Protein AF-A0A367JC35-F1 (afdb_monomer_lite)

pLDDT: mean 83.8, std 13.06, range [50.12, 97.19]

Secondary structure (DSSP, 8-state):
-HHHHHHHHHHHHT--------PBPTTSSBPPSS-----GGGG--TT--EEEE-BTBT-EEEEE--GGGTHHHHHHHHHT-SS-----S--EEEEE-HHHHHHHHHTT--HHHHHHT-

Organism: Rhizopus azygosporus (NCBI:txid86630)

Structure (mmCIF, N/CA/C/O backbone):
data_AF-A0A367JC35-F1
#
_entry.id   AF-A0A367JC35-F1
#
loop_
_atom_site.group_PDB
_atom_site.id
_atom_site.type_symbol
_atom_site.label_atom_id
_atom_site.label_alt_id
_atom_site.label_comp_id
_atom_site.label_asym_id
_atom_site.label_entity_id
_atom_site.label_seq_id
_atom_site.pdbx_PDB_ins_code
_atom_site.Cartn_x
_atom_site.Cartn_y
_atom_site.Cartn_z
_atom_site.occupancy
_atom_site.B_iso_or_equiv
_atom_site.auth_seq_id
_atom_site.auth_comp_id
_atom_site.auth_asym_id
_atom_site.auth_atom_id
_atom_site.pdbx_PDB_model_num
ATOM 1 N N . MET A 1 1 ? -49.248 8.184 41.496 1.00 60.41 1 MET A N 1
ATOM 2 C CA . MET A 1 1 ? -47.946 8.361 42.177 1.00 60.41 1 MET A CA 1
ATOM 3 C C . MET A 1 1 ? -47.172 7.041 42.230 1.00 60.41 1 MET A C 1
ATOM 5 O O . MET A 1 1 ? -46.221 6.905 41.478 1.00 60.41 1 MET A O 1
ATOM 9 N N . LEU A 1 2 ? -47.629 6.023 42.975 1.00 62.53 2 LEU A N 1
ATOM 10 C CA . LEU A 1 2 ? -46.913 4.739 43.129 1.00 62.53 2 LEU A CA 1
ATOM 11 C C . LEU A 1 2 ? -46.675 3.963 41.811 1.00 62.53 2 LEU A C 1
ATOM 13 O O . LEU A 1 2 ? -45.593 3.429 41.595 1.00 62.53 2 LEU A O 1
ATOM 17 N N . LYS A 1 3 ? -47.649 3.968 40.888 1.00 60.72 3 LYS A N 1
ATOM 18 C CA . LYS A 1 3 ? -47.522 3.307 39.571 1.00 60.72 3 LYS A CA 1
ATOM 19 C C . LYS A 1 3 ? -46.462 3.939 38.654 1.00 60.72 3 LYS A C 1
ATOM 21 O O . LYS A 1 3 ? -45.870 3.229 37.853 1.00 60.72 3 LYS A O 1
ATOM 26 N N . LEU A 1 4 ? -46.214 5.246 38.777 1.00 70.38 4 LEU A N 1
ATOM 27 C CA . LEU A 1 4 ? -45.223 5.957 37.957 1.00 70.38 4 LEU A CA 1
ATOM 28 C C . LEU A 1 4 ? -43.794 5.650 38.430 1.00 70.38 4 LEU A C 1
ATOM 30 O O . LEU A 1 4 ? -42.897 5.462 37.617 1.00 70.38 4 LEU A O 1
ATOM 34 N N . ILE A 1 5 ? -43.615 5.531 39.749 1.00 70.44 5 ILE A N 1
ATOM 35 C CA . ILE A 1 5 ? -42.339 5.165 40.377 1.00 70.44 5 ILE A CA 1
ATOM 36 C C . ILE A 1 5 ? -41.963 3.723 40.012 1.00 70.44 5 ILE A C 1
ATOM 38 O O . ILE A 1 5 ? -40.820 3.464 39.648 1.00 70.44 5 ILE A O 1
ATOM 42 N N . LEU A 1 6 ? -42.931 2.800 40.023 1.00 65.31 6 LEU A N 1
ATOM 43 C CA . LEU A 1 6 ? -42.688 1.407 39.639 1.00 65.31 6 LEU A CA 1
ATOM 44 C C . LEU A 1 6 ? -42.265 1.273 38.165 1.00 65.31 6 LEU A C 1
ATOM 46 O O . LEU A 1 6 ? -41.362 0.498 37.865 1.00 65.31 6 LEU A O 1
ATOM 50 N N . LEU A 1 7 ? -42.868 2.068 37.268 1.00 66.31 7 LEU A N 1
ATOM 51 C CA . LEU A 1 7 ? -42.554 2.070 35.834 1.00 66.31 7 LEU A CA 1
ATOM 52 C C . LEU A 1 7 ? -41.127 2.581 35.552 1.00 66.31 7 LEU A C 1
ATOM 54 O O . LEU A 1 7 ? -40.411 2.016 34.725 1.00 66.31 7 LEU A O 1
ATOM 58 N N . LEU A 1 8 ? -40.701 3.624 36.273 1.00 64.44 8 LEU A N 1
ATOM 59 C CA . LEU A 1 8 ? -39.345 4.180 36.199 1.00 64.44 8 LEU A CA 1
ATOM 60 C C . LEU A 1 8 ? -38.292 3.189 36.708 1.00 64.44 8 LEU A C 1
ATOM 62 O O . LEU A 1 8 ? -37.257 3.026 36.068 1.00 64.44 8 LEU A O 1
ATOM 66 N N . ILE A 1 9 ? -38.577 2.473 37.801 1.00 64.75 9 ILE A N 1
ATOM 67 C CA . ILE A 1 9 ? -37.677 1.439 38.331 1.00 64.75 9 ILE A CA 1
ATOM 68 C C . ILE A 1 9 ? -37.531 0.291 37.323 1.00 64.75 9 ILE A C 1
ATOM 70 O O . ILE A 1 9 ? -36.412 -0.127 37.044 1.00 64.75 9 ILE A O 1
ATOM 74 N N . THR A 1 10 ? -38.619 -0.170 36.696 1.00 60.34 10 THR A N 1
ATOM 75 C CA . THR A 1 10 ? -38.533 -1.215 35.659 1.00 60.34 10 THR A CA 1
ATOM 76 C C . THR A 1 10 ? -37.775 -0.773 34.406 1.00 60.34 10 THR A C 1
ATOM 78 O O . THR A 1 10 ? -37.056 -1.585 33.834 1.00 60.34 10 THR A O 1
ATOM 81 N N . LEU A 1 11 ? -37.858 0.504 34.005 1.00 57.78 11 LEU A N 1
ATOM 82 C CA . LEU A 1 11 ? -37.062 1.022 32.884 1.00 57.78 11 LEU A CA 1
ATOM 83 C C . LEU A 1 11 ? -35.561 1.076 33.207 1.00 57.78 11 LEU A C 1
ATOM 85 O O . LEU A 1 11 ? -34.744 0.806 32.330 1.00 57.78 11 LEU A O 1
ATOM 89 N N . LEU A 1 12 ? -35.195 1.386 34.455 1.00 55.44 12 LEU A N 1
ATOM 90 C CA . LEU A 1 12 ? -33.800 1.393 34.910 1.00 55.44 12 LEU A CA 1
ATOM 91 C C . LEU A 1 12 ? -33.181 -0.014 34.945 1.00 55.44 12 LEU A C 1
ATOM 93 O O . LEU A 1 12 ? -31.996 -0.154 34.660 1.00 55.44 12 LEU A O 1
ATOM 97 N N . TYR A 1 13 ? -33.974 -1.057 35.213 1.00 55.69 13 TYR A N 1
ATOM 98 C CA . TYR A 1 13 ? -33.504 -2.449 35.179 1.00 55.69 13 TYR A CA 1
ATOM 99 C C . TYR A 1 13 ? -33.458 -3.067 33.773 1.00 55.69 13 TYR A C 1
ATOM 101 O O . TYR A 1 13 ? -32.859 -4.124 33.613 1.00 55.69 13 TYR A O 1
ATOM 109 N N . CYS A 1 14 ? -34.041 -2.435 32.746 1.00 50.12 14 CYS A N 1
ATOM 110 C CA . CYS A 1 14 ? -33.954 -2.924 31.363 1.00 50.12 14 CYS A CA 1
ATOM 111 C C . CYS A 1 14 ? -32.623 -2.601 30.665 1.00 50.12 14 CYS A C 1
ATOM 113 O O . CYS A 1 14 ? -32.386 -3.110 29.571 1.00 50.12 14 CYS A O 1
ATOM 115 N N . PHE A 1 15 ? -31.719 -1.846 31.292 1.00 52.59 15 PHE A N 1
ATOM 116 C CA . PHE A 1 15 ? -30.325 -1.740 30.847 1.00 52.59 15 PHE A CA 1
ATOM 117 C C . PHE A 1 15 ? -29.502 -2.927 31.370 1.00 52.59 15 PHE A C 1
ATOM 119 O O . PHE A 1 15 ? -28.451 -2.762 31.984 1.00 52.59 15 PHE A O 1
ATOM 126 N N . VAL A 1 16 ? -30.019 -4.141 31.158 1.00 50.91 16 VAL A N 1
ATOM 127 C CA . VAL A 1 16 ? -29.299 -5.385 31.425 1.00 50.91 16 VAL A CA 1
ATOM 128 C C . VAL A 1 16 ? -28.144 -5.470 30.439 1.00 50.91 16 VAL A C 1
ATOM 130 O O . VAL A 1 16 ? -28.360 -5.591 29.234 1.00 50.91 16 VAL A O 1
ATOM 133 N N . ASP A 1 17 ? -26.942 -5.370 31.001 1.00 56.22 17 ASP A N 1
ATOM 134 C CA . ASP A 1 17 ? -25.660 -5.873 30.514 1.00 56.22 17 ASP A CA 1
ATOM 135 C C . ASP A 1 17 ? -25.706 -6.451 29.095 1.00 56.22 17 ASP A C 1
ATOM 137 O O . ASP A 1 17 ? -26.022 -7.626 28.861 1.00 56.22 17 ASP A O 1
ATOM 141 N N . ALA A 1 18 ? -25.353 -5.615 28.119 1.00 56.78 18 ALA A N 1
ATOM 142 C CA . ALA A 1 18 ? -24.967 -6.113 26.814 1.00 56.78 18 ALA A CA 1
ATOM 143 C C . ALA A 1 18 ? -23.746 -7.013 27.032 1.00 56.78 18 ALA A C 1
ATOM 145 O O . ALA A 1 18 ? -22.649 -6.498 27.233 1.00 56.78 18 ALA A O 1
ATOM 146 N N . LYS A 1 19 ? -23.948 -8.343 27.032 1.00 55.22 19 LYS A N 1
ATOM 147 C CA . LYS A 1 19 ? -22.882 -9.354 27.121 1.00 55.22 19 LYS A CA 1
ATOM 148 C C . LYS A 1 19 ? -21.685 -8.889 26.296 1.00 55.22 19 LYS A C 1
ATOM 150 O O . LYS A 1 19 ? -21.726 -8.939 25.064 1.00 55.22 19 LYS A O 1
ATOM 155 N N . GLN A 1 20 ? -20.630 -8.438 26.971 1.00 58.28 20 GLN A N 1
ATOM 156 C CA . GLN A 1 20 ? -19.373 -8.142 26.308 1.00 58.28 20 GLN A CA 1
ATOM 157 C C . GLN A 1 20 ? -18.830 -9.478 25.812 1.00 58.28 20 GLN A C 1
ATOM 159 O O . GLN A 1 20 ? -18.411 -10.336 26.586 1.00 58.28 20 GLN A O 1
ATOM 164 N N . VAL A 1 21 ? -18.938 -9.711 24.506 1.00 64.75 21 VAL A N 1
ATOM 165 C CA . VAL A 1 21 ? -18.303 -10.867 23.881 1.00 64.75 21 VAL A CA 1
ATOM 166 C C . VAL A 1 21 ? -16.801 -10.636 24.009 1.00 64.75 21 VAL A C 1
ATOM 168 O O . VAL A 1 21 ? -16.252 -9.751 23.357 1.00 64.75 21 VAL A O 1
ATOM 171 N N . HIS A 1 22 ? -16.155 -11.393 24.895 1.00 68.75 22 HIS A N 1
ATOM 172 C CA . HIS A 1 22 ? -14.708 -11.365 25.062 1.00 68.75 22 HIS A CA 1
ATOM 173 C C . HIS A 1 22 ? -14.071 -12.020 23.840 1.00 68.75 22 HIS A C 1
ATOM 175 O O . HIS A 1 22 ? -14.005 -13.245 23.727 1.00 68.75 22 HIS A O 1
ATOM 181 N N . TYR A 1 23 ? -13.638 -11.197 22.893 1.00 73.94 23 TYR A N 1
ATOM 182 C CA . TYR A 1 23 ? -12.844 -11.669 21.772 1.00 73.94 23 TYR A CA 1
ATOM 183 C C . TYR A 1 23 ? -11.403 -11.876 22.247 1.00 73.94 23 TYR A C 1
ATOM 185 O O . TYR A 1 23 ? -10.820 -11.005 22.897 1.00 73.94 23 TYR A O 1
ATOM 193 N N . LYS A 1 24 ? -10.820 -13.026 21.903 1.00 83.38 24 LYS A N 1
ATOM 194 C CA . LYS A 1 24 ? -9.376 -13.252 22.005 1.00 83.38 24 LYS A CA 1
ATOM 195 C C . LYS A 1 24 ? -8.714 -12.804 20.707 1.00 83.38 24 LYS A C 1
ATOM 197 O O . LYS A 1 24 ? -9.244 -13.023 19.619 1.00 83.38 24 LYS A O 1
ATOM 202 N N . THR A 1 25 ? -7.557 -12.174 20.823 1.00 79.00 25 THR A N 1
ATOM 203 C CA . THR A 1 25 ? -6.665 -11.900 19.692 1.00 79.00 25 THR A CA 1
ATOM 204 C C . THR A 1 25 ? -6.098 -13.214 19.131 1.00 79.00 25 THR A C 1
ATOM 206 O O . THR A 1 25 ? -6.118 -14.235 19.826 1.00 79.00 25 THR A O 1
ATOM 209 N N . PRO A 1 26 ? -5.511 -13.215 17.918 1.00 80.25 26 PRO A N 1
ATOM 210 C CA . PRO A 1 26 ? -4.778 -14.374 17.394 1.00 80.25 26 PRO A CA 1
ATOM 211 C C . PRO A 1 26 ? -3.633 -14.864 18.298 1.00 80.25 26 PRO A C 1
ATOM 213 O O . PRO A 1 26 ? -3.197 -16.001 18.170 1.00 80.25 26 PRO A O 1
ATOM 216 N N . LEU A 1 27 ? -3.164 -14.021 19.225 1.00 82.62 27 LEU A N 1
ATOM 217 C CA . LEU A 1 27 ? -2.130 -14.341 20.212 1.00 82.62 27 LEU A CA 1
ATOM 218 C C . LEU A 1 27 ? -2.702 -14.917 21.523 1.00 82.62 27 LEU A C 1
ATOM 220 O O . LEU A 1 27 ? -1.964 -15.108 22.483 1.00 82.62 27 LEU A O 1
ATOM 224 N N . GLY A 1 28 ? -4.014 -15.161 21.602 1.00 86.75 28 GLY A N 1
ATOM 225 C CA . GLY A 1 28 ? -4.672 -15.738 22.780 1.00 86.75 28 GLY A CA 1
ATOM 226 C C . GLY A 1 28 ? -4.901 -14.765 23.943 1.00 86.75 28 GLY A C 1
ATOM 227 O O . GLY A 1 28 ? -5.465 -15.161 24.964 1.00 86.75 28 GLY A O 1
ATOM 228 N N . VAL A 1 29 ? -4.519 -13.493 23.803 1.00 85.00 29 VAL A N 1
ATOM 229 C CA . VAL A 1 29 ? -4.783 -12.443 24.804 1.00 85.00 29 VAL A CA 1
ATOM 230 C C . VAL A 1 29 ? -6.132 -11.770 24.560 1.00 85.00 29 VAL A C 1
ATOM 232 O O . VAL A 1 29 ? -6.610 -11.750 23.425 1.00 85.00 29 VAL A O 1
ATOM 235 N N . ASP A 1 30 ? -6.758 -11.233 25.608 1.00 82.62 30 ASP A N 1
ATOM 236 C CA . ASP A 1 30 ? -8.018 -10.491 25.481 1.00 82.62 30 ASP A CA 1
ATOM 237 C C . ASP A 1 30 ? -7.843 -9.227 24.634 1.00 82.62 30 ASP A C 1
ATOM 239 O O . ASP A 1 30 ? -6.845 -8.515 24.762 1.00 82.62 30 ASP A O 1
ATOM 243 N N . TYR A 1 31 ? -8.823 -8.941 23.773 1.00 76.12 31 TYR A N 1
ATOM 244 C CA . TYR A 1 31 ? -8.896 -7.645 23.107 1.00 76.12 31 TYR A CA 1
ATOM 245 C C . TYR A 1 31 ? -9.041 -6.533 24.150 1.00 76.12 31 TYR A C 1
ATOM 247 O O . TYR A 1 31 ? -9.912 -6.584 25.019 1.00 76.12 31 TYR A O 1
ATOM 255 N N . GLN A 1 32 ? -8.186 -5.519 24.044 1.00 74.94 32 GLN A N 1
ATOM 256 C CA . GLN A 1 32 ? -8.253 -4.314 24.860 1.00 74.94 32 GLN A CA 1
ATOM 257 C C . GLN A 1 32 ? -9.027 -3.246 24.085 1.00 74.94 32 GLN A C 1
ATOM 259 O O . GLN A 1 32 ? -8.691 -2.950 22.940 1.00 74.94 32 GLN A O 1
ATOM 264 N N . GLY A 1 33 ? -10.056 -2.674 24.710 1.00 73.62 33 GLY A N 1
ATOM 265 C CA . GLY A 1 33 ? -10.884 -1.633 24.100 1.00 73.62 33 GLY A CA 1
ATOM 266 C C . GLY A 1 33 ? -12.048 -2.155 23.241 1.00 73.62 33 GLY A C 1
ATOM 267 O O . GLY A 1 33 ? -12.268 -3.365 23.122 1.00 73.62 33 GLY A O 1
ATOM 268 N N . PRO A 1 34 ? -12.859 -1.239 22.688 1.00 73.81 34 PRO A N 1
ATOM 269 C CA . PRO A 1 34 ? -13.997 -1.587 21.847 1.00 73.81 34 PRO A CA 1
ATOM 270 C C . PRO A 1 34 ? -13.553 -2.235 20.527 1.00 73.81 34 PRO A C 1
ATOM 272 O O . PRO A 1 34 ? -12.518 -1.908 19.952 1.00 73.81 34 PRO A O 1
ATOM 275 N N . VAL A 1 35 ? -14.375 -3.151 20.004 1.00 75.31 35 VAL A N 1
ATOM 276 C CA . VAL A 1 35 ? -14.109 -3.792 18.708 1.00 75.31 35 VAL A CA 1
ATOM 277 C C . VAL A 1 35 ? -14.192 -2.760 17.586 1.00 75.31 35 VAL A C 1
ATOM 279 O O . VAL A 1 35 ? -15.251 -2.178 17.337 1.00 75.31 35 VAL A O 1
ATOM 282 N N . LEU A 1 36 ? -13.094 -2.617 16.847 1.00 76.50 36 LEU A N 1
ATOM 283 C CA . LEU A 1 36 ? -13.037 -1.822 15.628 1.00 76.50 36 LEU A CA 1
ATOM 284 C C . LEU A 1 36 ? -13.924 -2.432 14.539 1.00 76.50 36 LEU A C 1
ATOM 286 O O . LEU A 1 36 ? -13.674 -3.529 14.036 1.00 76.50 36 LEU A O 1
ATOM 290 N N . LYS A 1 37 ? -14.967 -1.701 14.144 1.00 76.75 37 LYS A N 1
ATOM 291 C CA . LYS A 1 37 ? -15.842 -2.092 13.034 1.00 76.75 37 LYS A CA 1
ATOM 292 C C . LYS A 1 37 ? -15.364 -1.439 11.745 1.00 76.75 37 LYS A C 1
ATOM 294 O O . LYS A 1 37 ? -15.535 -0.241 11.547 1.00 76.75 37 LYS A O 1
ATOM 299 N N . ILE A 1 38 ? -14.828 -2.250 10.840 1.00 80.75 38 ILE A N 1
ATOM 300 C CA . ILE A 1 38 ? -14.441 -1.817 9.494 1.00 80.75 38 ILE A CA 1
ATOM 301 C C . ILE A 1 38 ? -15.531 -2.211 8.497 1.00 80.75 38 ILE A C 1
ATOM 303 O O . ILE A 1 38 ? -16.073 -3.318 8.524 1.00 80.75 38 ILE A O 1
ATOM 307 N N . SER A 1 39 ? -15.847 -1.301 7.577 1.00 85.00 39 SER A N 1
ATOM 308 C CA . SER A 1 39 ? -16.761 -1.584 6.473 1.00 85.00 39 SER A CA 1
ATOM 309 C C . SER A 1 39 ? -16.174 -2.656 5.553 1.00 85.00 39 SER A C 1
ATOM 311 O O . SER A 1 39 ? -15.162 -2.422 4.894 1.00 85.00 39 SER A O 1
ATOM 313 N N . ARG A 1 40 ? -16.867 -3.793 5.394 1.00 86.31 40 ARG A N 1
ATOM 314 C CA . ARG A 1 40 ? -16.478 -4.853 4.437 1.00 86.31 40 ARG A CA 1
ATOM 315 C C . ARG A 1 40 ? -16.410 -4.377 2.982 1.00 86.31 40 ARG A C 1
ATOM 317 O O . ARG A 1 40 ? -15.841 -5.080 2.157 1.00 86.31 40 ARG A O 1
ATOM 324 N N . LYS A 1 41 ? -16.947 -3.192 2.658 1.00 85.62 41 LYS A N 1
ATOM 325 C CA . LYS A 1 41 ? -16.791 -2.574 1.330 1.00 85.62 41 LYS A CA 1
ATOM 326 C C . LYS A 1 41 ? -15.324 -2.336 0.968 1.00 85.62 41 LYS A C 1
ATOM 328 O O . LYS A 1 41 ? -15.022 -2.314 -0.216 1.00 85.62 41 LYS A O 1
ATOM 333 N N . ILE A 1 42 ? -14.429 -2.232 1.957 1.00 82.88 42 ILE A N 1
ATOM 334 C CA . ILE A 1 42 ? -12.985 -2.158 1.712 1.00 82.88 42 ILE A CA 1
ATOM 335 C C . ILE A 1 42 ? -12.438 -3.406 1.006 1.00 82.88 42 ILE A C 1
ATOM 337 O O . ILE A 1 42 ? -11.450 -3.311 0.297 1.00 82.88 42 ILE A O 1
ATOM 341 N N . LEU A 1 43 ? -13.105 -4.559 1.146 1.00 82.06 43 LEU A N 1
ATOM 342 C CA . LEU A 1 43 ? -12.739 -5.815 0.481 1.00 82.06 43 LEU A CA 1
ATOM 343 C C . LEU A 1 43 ? -13.270 -5.903 -0.955 1.00 82.06 43 LEU A C 1
ATOM 345 O O . LEU A 1 43 ? -12.996 -6.874 -1.656 1.00 82.06 43 LEU A O 1
ATOM 349 N N . ASN A 1 44 ? -14.061 -4.925 -1.409 1.00 82.50 44 ASN A N 1
ATOM 350 C CA . ASN A 1 44 ? -14.513 -4.865 -2.794 1.00 82.50 44 ASN A CA 1
ATOM 351 C C . ASN A 1 44 ? -13.404 -4.285 -3.685 1.00 82.50 44 ASN A C 1
ATOM 353 O O . ASN A 1 44 ? -13.539 -3.199 -4.244 1.00 82.50 44 ASN A O 1
ATOM 357 N N . THR A 1 45 ? -12.293 -5.014 -3.783 1.00 72.69 45 THR A N 1
ATOM 358 C CA . THR A 1 45 ? -11.061 -4.589 -4.460 1.00 72.69 45 THR A CA 1
ATOM 359 C C . THR A 1 45 ? -10.905 -5.173 -5.858 1.00 72.69 45 THR A C 1
ATOM 361 O O . THR A 1 45 ? -9.863 -4.978 -6.472 1.00 72.69 45 THR A O 1
ATOM 364 N N . LYS A 1 46 ? -11.942 -5.828 -6.412 1.00 73.88 46 LYS A N 1
ATOM 365 C CA . LYS A 1 46 ? -11.916 -6.496 -7.734 1.00 73.88 46 LYS A CA 1
ATOM 366 C C . LYS A 1 46 ? -11.469 -5.604 -8.909 1.00 73.88 46 LYS A C 1
ATOM 368 O O . LYS A 1 46 ? -11.346 -6.108 -10.018 1.00 73.88 46 LYS A O 1
ATOM 373 N N . LYS A 1 47 ? -11.319 -4.293 -8.697 1.00 70.31 47 LYS A N 1
ATOM 374 C CA . LYS A 1 47 ? -10.917 -3.299 -9.698 1.00 70.31 47 LYS A CA 1
ATOM 375 C C . LYS A 1 47 ? -10.007 -2.200 -9.137 1.00 70.31 47 LYS A C 1
ATOM 377 O O . LYS A 1 47 ? -9.992 -1.113 -9.703 1.00 70.31 47 LYS A O 1
ATOM 382 N N . VAL A 1 48 ? -9.334 -2.408 -8.003 1.00 85.50 48 VAL A N 1
ATOM 383 C CA . VAL A 1 48 ? -8.314 -1.436 -7.575 1.00 85.50 48 VAL A CA 1
ATOM 384 C C . VAL A 1 48 ? -7.077 -1.716 -8.426 1.00 85.50 48 VAL A C 1
ATOM 386 O O . VAL A 1 48 ? -6.519 -2.800 -8.272 1.00 85.50 48 VAL A O 1
ATOM 389 N N . PRO A 1 49 ? -6.695 -0.825 -9.358 1.00 90.06 49 PRO A N 1
ATOM 390 C CA . PRO A 1 49 ? -5.541 -1.070 -10.206 1.00 90.06 49 PRO A CA 1
ATOM 391 C C . PRO A 1 49 ? -4.260 -0.977 -9.379 1.00 90.06 49 PRO A C 1
ATOM 393 O O . PRO A 1 49 ? -4.200 -0.247 -8.380 1.00 90.06 49 PRO A O 1
ATOM 396 N N . PHE A 1 50 ? -3.236 -1.689 -9.829 1.00 92.88 50 PHE A N 1
ATOM 397 C CA . PHE A 1 50 ? -1.878 -1.381 -9.423 1.00 92.88 50 PHE A CA 1
ATOM 398 C C . PHE A 1 50 ? -1.469 -0.027 -10.012 1.00 92.88 50 PHE A C 1
ATOM 400 O O . PHE A 1 50 ? -1.956 0.399 -11.062 1.00 92.88 50 PHE A O 1
ATOM 407 N N . VAL A 1 51 ? -0.628 0.687 -9.278 1.00 93.19 51 VAL A N 1
ATOM 408 C CA . VAL A 1 51 ? -0.074 1.976 -9.670 1.00 93.19 51 VAL A CA 1
ATOM 409 C C . VAL A 1 51 ? 1.421 1.907 -9.438 1.00 93.19 51 VAL A C 1
ATOM 411 O O . VAL A 1 51 ? 1.884 1.657 -8.322 1.00 93.19 51 VAL A O 1
ATOM 414 N N . GLU A 1 52 ? 2.177 2.105 -10.505 1.00 94.31 52 GLU A N 1
ATOM 415 C CA . GLU A 1 52 ? 3.622 2.230 -10.434 1.00 94.31 52 GLU A CA 1
ATOM 416 C C . GLU A 1 52 ? 4.036 3.608 -9.922 1.00 94.31 52 GLU A C 1
ATOM 418 O O . GLU A 1 52 ? 3.435 4.641 -10.225 1.00 94.31 52 GLU A O 1
ATOM 423 N N . HIS A 1 53 ? 5.114 3.614 -9.152 1.00 94.50 53 HIS A N 1
ATOM 424 C CA . HIS A 1 53 ? 5.744 4.821 -8.651 1.00 94.50 53 HIS A CA 1
ATOM 425 C C . HIS A 1 53 ? 7.219 4.796 -9.056 1.00 94.50 53 HIS A C 1
ATOM 427 O O . HIS A 1 53 ? 8.054 4.288 -8.302 1.00 94.50 53 HIS A O 1
ATOM 433 N N . PRO A 1 54 ? 7.554 5.293 -10.260 1.00 94.94 54 PRO A N 1
ATOM 434 C CA . PRO A 1 54 ? 8.913 5.249 -10.779 1.00 94.94 54 PRO A CA 1
ATOM 435 C C . PRO A 1 54 ? 9.845 6.175 -9.989 1.00 94.94 54 PRO A C 1
ATOM 437 O O . PRO A 1 54 ? 9.579 7.363 -9.814 1.00 94.94 54 PRO A O 1
ATOM 440 N N . ALA A 1 55 ? 10.964 5.622 -9.521 1.00 94.44 55 ALA A N 1
ATOM 441 C CA . ALA A 1 55 ? 11.998 6.321 -8.755 1.00 94.44 55 ALA A CA 1
ATOM 442 C C . ALA A 1 55 ? 13.382 5.642 -8.890 1.00 94.44 55 ALA A C 1
ATOM 444 O O . ALA A 1 55 ? 14.139 5.525 -7.922 1.00 94.44 55 ALA A O 1
ATOM 445 N N . GLY A 1 56 ? 13.718 5.142 -10.086 1.00 92.12 56 GLY A N 1
ATOM 446 C CA . GLY A 1 56 ? 14.937 4.352 -10.312 1.00 92.12 56 GLY A CA 1
ATOM 447 C C . GLY A 1 56 ? 14.917 3.063 -9.484 1.00 92.12 56 GLY A C 1
ATOM 448 O O . GLY A 1 56 ? 13.880 2.411 -9.397 1.00 92.12 56 GLY A O 1
ATOM 449 N N . ASN A 1 57 ? 16.015 2.724 -8.803 1.00 90.25 57 ASN A N 1
ATOM 450 C CA . ASN A 1 57 ? 16.069 1.550 -7.914 1.00 90.25 57 ASN A CA 1
ATOM 451 C C . ASN A 1 57 ? 15.148 1.659 -6.685 1.00 90.25 57 ASN A C 1
ATOM 453 O O . ASN A 1 57 ? 14.963 0.670 -5.988 1.00 90.25 57 ASN A O 1
ATOM 457 N N . ASN A 1 58 ? 14.567 2.837 -6.427 1.00 93.81 58 ASN A N 1
ATOM 458 C CA . ASN A 1 58 ? 13.599 3.048 -5.351 1.00 93.81 58 ASN A CA 1
ATOM 459 C C . ASN A 1 58 ? 12.141 2.983 -5.833 1.00 93.81 58 ASN A C 1
ATOM 461 O O . ASN A 1 58 ? 11.240 3.409 -5.106 1.00 93.81 58 ASN A O 1
ATOM 465 N N . SER A 1 59 ? 11.901 2.520 -7.066 1.00 96.12 59 SER A N 1
ATOM 466 C CA . SER A 1 59 ? 10.535 2.379 -7.574 1.00 96.12 59 SER A CA 1
ATOM 467 C C . SER A 1 59 ? 9.747 1.370 -6.744 1.00 96.12 59 SER A C 1
ATOM 469 O O . SER A 1 59 ? 10.315 0.448 -6.160 1.00 96.12 59 SER A O 1
ATOM 471 N N . TRP A 1 60 ? 8.432 1.542 -6.695 1.00 95.69 60 TRP A N 1
ATOM 472 C CA . TRP A 1 60 ? 7.540 0.640 -5.974 1.00 95.69 60 TRP A CA 1
ATOM 473 C C . TRP A 1 60 ? 6.201 0.504 -6.694 1.00 95.69 60 TRP A C 1
ATOM 475 O O . TRP A 1 60 ? 5.825 1.361 -7.498 1.00 95.69 60 TRP A O 1
ATOM 485 N N . LEU A 1 61 ? 5.498 -0.590 -6.408 1.00 96.25 61 LEU A N 1
ATOM 486 C CA . LEU A 1 61 ? 4.163 -0.863 -6.931 1.00 96.25 61 LEU A CA 1
ATOM 487 C C . LEU A 1 61 ? 3.156 -0.803 -5.787 1.00 96.25 61 LEU A C 1
ATOM 489 O O . LEU A 1 61 ? 3.338 -1.452 -4.752 1.00 96.25 61 LEU A O 1
ATOM 493 N N . GLY A 1 62 ? 2.104 -0.016 -5.970 1.00 93.62 62 GLY A N 1
ATOM 494 C CA . GLY A 1 62 ? 1.095 0.243 -4.955 1.00 93.62 62 GLY A CA 1
ATOM 495 C C . GLY A 1 62 ? -0.321 -0.060 -5.412 1.00 93.62 62 GLY A C 1
ATOM 496 O O . GLY A 1 62 ? -0.617 -0.104 -6.598 1.00 93.62 62 GLY A O 1
ATOM 497 N N . MET A 1 63 ? -1.227 -0.189 -4.449 1.00 92.06 63 MET A N 1
ATOM 498 C CA . MET A 1 63 ? -2.671 -0.133 -4.667 1.00 92.06 63 MET A CA 1
ATOM 499 C C . MET A 1 63 ? -3.264 0.917 -3.738 1.00 92.06 63 MET A C 1
ATOM 501 O O . MET A 1 63 ? -3.067 0.844 -2.526 1.00 92.06 63 MET A O 1
ATOM 505 N N . SER A 1 64 ? -4.013 1.877 -4.277 1.00 89.25 64 SER A N 1
ATOM 506 C CA . SER A 1 64 ? -4.700 2.884 -3.459 1.00 89.25 64 SER A CA 1
ATOM 507 C C . SER A 1 64 ? -6.102 2.418 -3.079 1.00 89.25 64 SER A C 1
ATOM 509 O O . SER A 1 64 ? -6.927 2.125 -3.943 1.00 89.25 64 SER A O 1
ATOM 511 N N . VAL A 1 65 ? -6.390 2.380 -1.780 1.00 88.44 65 VAL A N 1
ATOM 512 C CA . VAL A 1 65 ? -7.716 2.047 -1.250 1.00 88.44 65 VAL A CA 1
ATOM 513 C C . VAL A 1 65 ? -8.382 3.291 -0.673 1.00 88.44 65 VAL A C 1
ATOM 515 O O . VAL A 1 65 ? -7.730 4.228 -0.218 1.00 88.44 65 VAL A O 1
ATOM 518 N N . ASP A 1 66 ? -9.712 3.317 -0.702 1.00 88.38 66 ASP A N 1
ATOM 519 C CA . ASP A 1 66 ? -10.473 4.479 -0.248 1.00 88.38 66 ASP A CA 1
ATOM 520 C C . ASP A 1 66 ? -10.316 4.685 1.267 1.00 88.38 66 ASP A C 1
ATOM 522 O O . ASP A 1 66 ? -10.827 3.906 2.086 1.00 88.38 66 ASP A O 1
ATOM 526 N N . PHE A 1 67 ? -9.634 5.774 1.634 1.00 90.94 67 PHE A N 1
ATOM 527 C CA . PHE A 1 67 ? -9.339 6.121 3.019 1.00 90.94 67 PHE A CA 1
ATOM 528 C C . PHE A 1 67 ? -10.598 6.264 3.878 1.00 90.94 67 PHE A C 1
ATOM 530 O O . PHE A 1 67 ? -10.526 6.036 5.083 1.00 90.94 67 PHE A O 1
ATOM 537 N N . LYS A 1 68 ? -11.781 6.547 3.310 1.00 91.25 68 LYS A N 1
ATOM 538 C CA . LYS A 1 68 ? -13.019 6.662 4.103 1.00 91.25 68 LYS A CA 1
ATOM 539 C C . LYS A 1 68 ? -13.340 5.395 4.901 1.00 91.25 68 LYS A C 1
ATOM 541 O O . LYS A 1 68 ? -14.014 5.473 5.923 1.00 91.25 68 LYS A O 1
ATOM 546 N N . TYR A 1 69 ? -12.879 4.231 4.435 1.00 89.38 69 TYR A N 1
ATOM 547 C CA . TYR A 1 69 ? -13.073 2.960 5.132 1.00 89.38 69 TYR A CA 1
ATOM 548 C C . TYR A 1 69 ? -12.023 2.702 6.220 1.00 89.38 69 TYR A C 1
ATOM 550 O O . TYR A 1 69 ? -12.289 1.915 7.125 1.00 89.38 69 TYR A O 1
ATOM 558 N N . ILE A 1 70 ? -10.870 3.374 6.148 1.00 90.38 70 ILE A N 1
ATOM 559 C CA . ILE A 1 70 ? -9.772 3.301 7.123 1.00 90.38 70 ILE A CA 1
ATOM 560 C C . ILE A 1 70 ? -9.877 4.401 8.179 1.00 90.38 70 ILE A C 1
ATOM 562 O O . ILE A 1 70 ? -9.485 4.189 9.322 1.00 90.38 70 ILE A O 1
ATOM 566 N N . LYS A 1 71 ? -10.460 5.550 7.828 1.00 91.31 71 LYS A N 1
ATOM 567 C CA . LYS A 1 71 ? -10.601 6.718 8.698 1.00 91.31 71 LYS A CA 1
ATOM 568 C C . LYS A 1 7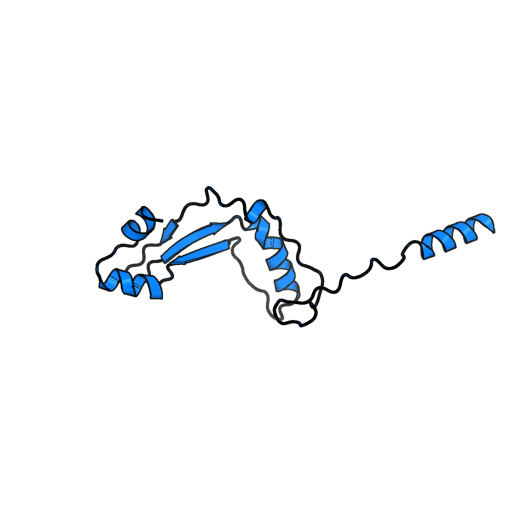1 ? -11.089 6.383 10.120 1.00 91.31 71 LYS A C 1
ATOM 570 O O . LYS A 1 71 ? -10.422 6.829 11.044 1.00 91.31 71 LYS A O 1
ATOM 575 N N . PRO A 1 72 ? -12.133 5.554 10.340 1.00 89.44 72 PRO A N 1
ATOM 576 C CA . PRO A 1 72 ? -12.574 5.227 11.701 1.00 89.44 72 PRO A CA 1
ATOM 577 C C . PRO A 1 72 ? -11.519 4.476 12.525 1.00 89.44 72 PRO A C 1
ATOM 579 O O . PRO A 1 72 ? -11.398 4.687 13.725 1.00 89.44 72 PRO A O 1
ATOM 582 N N . VAL A 1 73 ? -10.730 3.610 11.880 1.00 89.31 73 VAL A N 1
ATOM 583 C CA . VAL A 1 73 ? -9.623 2.892 12.532 1.00 89.31 73 VAL A CA 1
ATOM 584 C C . VAL A 1 73 ? -8.493 3.853 12.865 1.00 89.31 73 VAL A C 1
ATOM 586 O O . VAL A 1 73 ? -7.930 3.783 13.952 1.00 89.31 73 VAL A O 1
ATOM 589 N N . PHE A 1 74 ? -8.171 4.757 11.939 1.00 91.62 74 PHE A N 1
ATOM 590 C CA . PHE A 1 74 ? -7.161 5.784 12.163 1.00 91.62 74 PHE A CA 1
ATOM 591 C C . PHE A 1 74 ? -7.546 6.709 13.325 1.00 91.62 74 PHE A C 1
ATOM 593 O O . PHE A 1 74 ? -6.711 6.981 14.178 1.00 91.62 74 PHE A O 1
ATOM 600 N N . GLU A 1 75 ? -8.803 7.153 13.385 1.00 91.25 75 GLU A N 1
ATOM 601 C CA . GLU A 1 75 ? -9.318 8.005 14.463 1.00 91.25 75 GLU A CA 1
ATOM 602 C C . GLU A 1 75 ? -9.264 7.303 15.825 1.00 91.25 75 GLU A C 1
ATOM 604 O O . GLU A 1 75 ? -8.786 7.901 16.788 1.00 91.25 75 GLU A O 1
ATOM 609 N N . GLU A 1 76 ? -9.662 6.029 15.902 1.00 87.94 76 GLU A N 1
ATOM 610 C CA . GLU A 1 76 ? -9.569 5.253 17.144 1.00 87.94 76 GLU A CA 1
ATOM 611 C C . GLU A 1 76 ? -8.111 5.068 17.583 1.00 87.94 76 GLU A C 1
ATOM 613 O O . GLU A 1 76 ? -7.771 5.354 18.730 1.00 87.94 76 GLU A O 1
ATOM 618 N N . LEU A 1 77 ? -7.225 4.646 16.672 1.00 88.00 77 LEU A N 1
ATOM 619 C CA . LEU A 1 77 ? -5.798 4.491 16.972 1.00 88.00 77 LEU A CA 1
ATOM 620 C C . LEU A 1 77 ? -5.208 5.804 17.484 1.00 88.00 77 LEU A C 1
ATOM 622 O O . LEU A 1 77 ? -4.517 5.825 18.503 1.00 88.00 77 LEU A O 1
ATOM 626 N N . ASN A 1 78 ? -5.533 6.908 16.814 1.00 92.38 78 ASN A N 1
ATOM 627 C CA . ASN A 1 78 ? -5.044 8.225 17.180 1.00 92.38 78 ASN A CA 1
ATOM 628 C C . ASN A 1 78 ? -5.592 8.708 18.534 1.00 92.38 78 ASN A C 1
ATOM 630 O O . ASN A 1 78 ? -4.895 9.424 19.244 1.00 92.38 78 ASN A O 1
ATOM 634 N N . SER A 1 79 ? -6.797 8.284 18.934 1.00 89.88 79 SER A N 1
ATOM 635 C CA . SER A 1 79 ? -7.363 8.602 20.256 1.00 89.88 79 SER A CA 1
ATOM 636 C C . SER A 1 79 ? -6.563 8.006 21.422 1.00 89.88 79 SER A C 1
ATOM 638 O O . SER A 1 79 ? -6.597 8.536 22.530 1.00 89.88 79 SER A O 1
ATOM 640 N N . THR A 1 80 ? -5.812 6.929 21.163 1.00 86.56 80 THR A N 1
ATOM 641 C CA . THR A 1 80 ? -4.951 6.256 22.151 1.00 86.56 80 THR A CA 1
ATOM 642 C C . THR A 1 80 ? -3.493 6.712 22.101 1.00 86.56 80 THR A C 1
ATOM 644 O O . THR A 1 80 ? -2.694 6.335 22.958 1.00 86.56 80 THR A O 1
ATOM 647 N N . ALA A 1 81 ? -3.120 7.506 21.096 1.00 87.56 81 ALA A N 1
ATOM 648 C CA . ALA A 1 81 ? -1.738 7.885 20.866 1.00 87.56 81 ALA A CA 1
ATOM 649 C C . ALA A 1 81 ? -1.327 9.065 21.759 1.00 87.56 81 ALA A C 1
ATOM 651 O O . ALA A 1 81 ? -1.981 10.105 21.790 1.00 87.56 81 ALA A O 1
ATOM 652 N N . THR A 1 82 ? -0.182 8.945 22.435 1.00 93.06 82 THR A N 1
ATOM 653 C CA . THR A 1 82 ? 0.415 10.052 23.207 1.00 93.06 82 THR A CA 1
ATOM 654 C C . THR A 1 82 ? 0.782 11.243 22.317 1.00 93.06 82 THR A C 1
ATOM 656 O O . THR A 1 82 ? 0.805 12.388 22.763 1.00 93.06 82 THR A O 1
ATOM 659 N N . THR A 1 83 ? 1.092 10.984 21.046 1.00 94.50 83 THR A N 1
ATOM 660 C CA . THR A 1 83 ? 1.394 11.998 20.035 1.00 94.50 83 THR A CA 1
ATOM 661 C C . THR A 1 83 ? 0.458 11.803 18.847 1.00 94.50 83 THR A C 1
ATOM 663 O O . THR A 1 83 ? 0.364 10.673 18.365 1.00 94.50 83 THR A O 1
ATOM 666 N N . PRO A 1 84 ? -0.200 12.868 18.346 1.00 94.06 84 PRO A N 1
ATOM 667 C CA . PRO A 1 84 ? -1.099 12.752 17.208 1.00 94.06 84 PRO A CA 1
ATOM 668 C C . PRO A 1 84 ? -0.405 12.153 15.981 1.00 94.06 84 PRO A C 1
ATOM 670 O O . PRO A 1 84 ? 0.578 12.692 15.471 1.00 94.06 84 PRO A O 1
ATOM 673 N 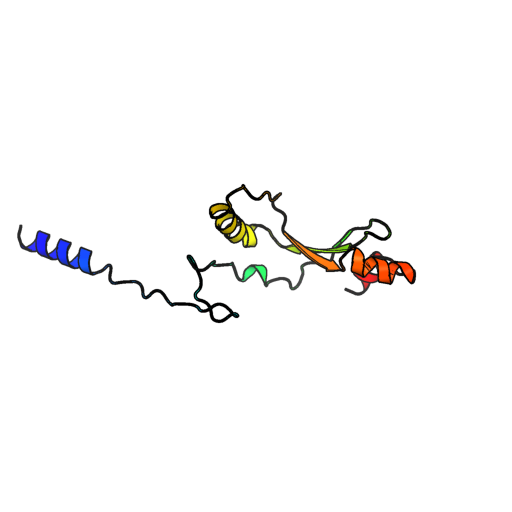N . LEU A 1 85 ? -0.948 11.045 15.491 1.00 93.25 85 LEU A N 1
ATOM 674 C CA . LEU A 1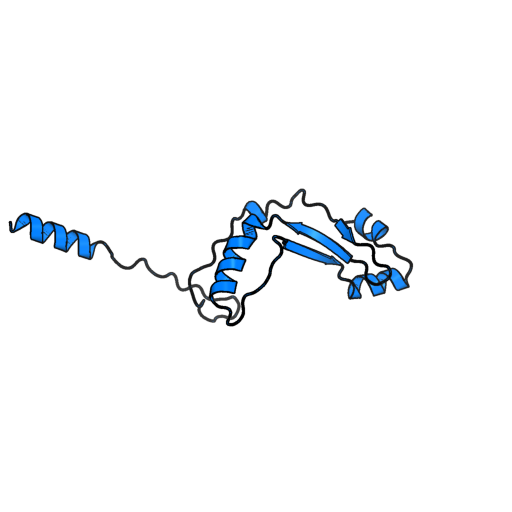 85 ? -0.621 10.459 14.204 1.00 93.25 85 LEU A CA 1
ATOM 675 C C . LEU A 1 85 ? -1.094 11.397 13.090 1.00 93.25 85 LEU A C 1
ATOM 677 O O . LEU A 1 85 ? -2.174 11.990 13.160 1.00 93.25 85 LEU A O 1
ATOM 681 N N . LEU A 1 86 ? -0.294 11.503 12.033 1.00 93.56 86 LEU A N 1
ATOM 682 C CA . LEU A 1 86 ? -0.606 12.305 10.854 1.00 93.56 86 LEU A CA 1
ATOM 683 C C . LEU A 1 86 ? -0.939 11.385 9.680 1.00 93.56 86 LEU A C 1
ATOM 685 O O . LEU A 1 86 ? -0.201 10.448 9.383 1.00 93.56 86 LEU A O 1
ATOM 689 N N . ASN A 1 87 ? -2.037 11.671 8.987 1.00 92.19 87 ASN A N 1
ATOM 690 C CA . ASN A 1 87 ? -2.395 11.026 7.728 1.00 92.19 87 ASN A CA 1
ATOM 691 C C . ASN A 1 87 ? -2.975 12.082 6.774 1.00 92.19 87 ASN A C 1
ATOM 693 O O . ASN A 1 87 ? -3.740 12.950 7.190 1.00 92.19 87 ASN A O 1
ATOM 697 N N . ARG A 1 88 ? -2.602 12.015 5.491 1.00 92.00 88 ARG A N 1
ATOM 698 C CA . ARG A 1 88 ? -2.999 12.971 4.441 1.00 92.00 88 ARG A CA 1
ATOM 699 C C . ARG A 1 88 ? -4.311 12.602 3.728 1.00 92.00 88 ARG A C 1
ATOM 701 O O . ARG A 1 88 ? -4.576 13.093 2.639 1.00 92.00 88 ARG A O 1
ATOM 708 N N . GLY A 1 89 ? -5.129 11.742 4.329 1.00 91.00 89 GLY A N 1
ATOM 709 C CA . GLY A 1 89 ? -6.306 11.153 3.689 1.00 91.00 89 GLY A CA 1
ATOM 710 C C . GLY A 1 89 ? -5.957 10.035 2.705 1.00 91.00 89 GLY A C 1
ATOM 711 O O . GLY A 1 89 ? -6.739 9.753 1.801 1.00 91.00 89 GLY A O 1
ATOM 712 N N . GLU A 1 90 ? -4.788 9.415 2.863 1.00 88.44 90 GLU A N 1
ATOM 713 C CA . GLU A 1 90 ? -4.254 8.400 1.957 1.00 88.44 90 GLU A CA 1
ATOM 714 C C . GLU A 1 90 ? -4.235 7.028 2.642 1.00 88.44 90 GLU A C 1
ATOM 716 O O . GLU A 1 90 ? -3.936 6.891 3.834 1.00 88.44 90 GLU A O 1
ATOM 721 N N . SER A 1 91 ? -4.537 5.991 1.863 1.00 89.62 91 SER A N 1
ATOM 722 C CA . SER A 1 91 ? -4.335 4.601 2.248 1.00 89.62 91 SER A CA 1
ATOM 723 C C . SER A 1 91 ? -3.870 3.825 1.026 1.00 89.62 91 SER A C 1
ATOM 725 O O . SER A 1 91 ? -4.582 3.740 0.027 1.00 89.62 91 SER A O 1
ATOM 727 N N . HIS A 1 92 ? -2.658 3.289 1.101 1.00 89.75 92 HIS A N 1
ATOM 728 C CA . HIS A 1 92 ? -2.079 2.477 0.046 1.00 89.75 92 HIS A CA 1
ATOM 729 C C . HIS A 1 92 ? -1.547 1.169 0.620 1.00 89.75 92 HIS A C 1
ATOM 731 O O . HIS A 1 92 ? -1.136 1.093 1.777 1.00 89.75 92 HIS A O 1
ATOM 737 N N . ILE A 1 93 ? -1.573 0.140 -0.213 1.00 89.06 93 ILE A N 1
ATOM 738 C CA . ILE A 1 93 ? -0.925 -1.140 0.031 1.00 89.06 93 ILE A CA 1
ATOM 739 C C . ILE A 1 93 ? 0.293 -1.161 -0.880 1.00 89.06 93 ILE A C 1
ATOM 741 O O . ILE A 1 93 ? 0.142 -1.098 -2.099 1.00 89.06 93 ILE A O 1
ATOM 745 N N . THR A 1 94 ? 1.486 -1.219 -0.301 1.00 91.50 94 THR A N 1
ATOM 746 C CA . THR A 1 94 ? 2.710 -1.464 -1.066 1.00 91.50 94 THR A CA 1
ATOM 747 C C . THR A 1 94 ? 2.772 -2.950 -1.388 1.00 91.50 94 THR A C 1
ATOM 749 O O . THR A 1 94 ? 2.807 -3.776 -0.480 1.00 91.50 94 THR A O 1
ATOM 752 N N . VAL A 1 95 ? 2.729 -3.277 -2.677 1.00 92.06 95 VAL A N 1
ATOM 753 C CA . VAL A 1 95 ? 2.714 -4.654 -3.193 1.00 92.06 95 VAL A CA 1
ATOM 754 C C . VAL A 1 95 ? 4.126 -5.110 -3.529 1.00 92.06 95 VAL A C 1
ATOM 756 O O . VAL A 1 95 ? 4.496 -6.233 -3.212 1.00 92.06 95 VAL A O 1
ATOM 759 N N . VAL A 1 96 ? 4.914 -4.213 -4.126 1.00 95.44 96 VAL A N 1
ATOM 760 C CA . VAL A 1 96 ? 6.355 -4.386 -4.316 1.00 95.44 96 VAL A CA 1
ATOM 761 C C . VAL A 1 96 ? 7.034 -3.172 -3.709 1.00 95.44 96 VAL A C 1
ATOM 763 O O . VAL A 1 96 ? 6.838 -2.049 -4.174 1.00 95.44 96 VAL A O 1
ATOM 766 N N . SER A 1 97 ? 7.785 -3.388 -2.638 1.00 95.88 97 SER A N 1
ATOM 767 C CA . SER A 1 97 ? 8.514 -2.344 -1.925 1.00 95.88 97 SER A CA 1
ATOM 768 C C . SER A 1 97 ? 9.817 -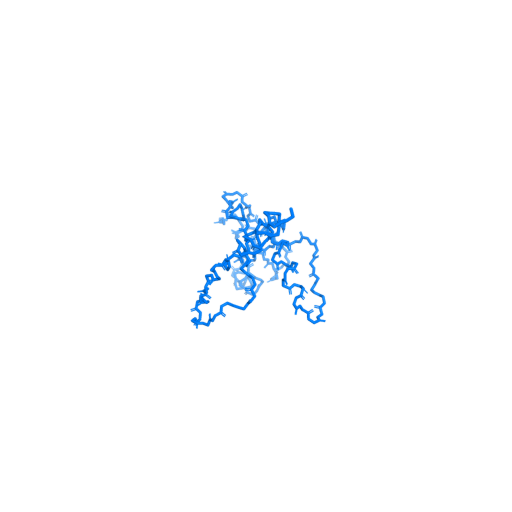1.963 -2.641 1.00 95.88 97 SER A C 1
ATOM 770 O O . SER A 1 97 ? 10.336 -2.749 -3.435 1.00 95.88 97 SER A O 1
ATOM 772 N N . PRO A 1 98 ? 10.403 -0.787 -2.342 1.00 96.19 98 PRO A N 1
ATOM 773 C CA . PRO A 1 98 ? 11.669 -0.380 -2.950 1.00 96.19 98 PRO A CA 1
ATOM 774 C C . PRO A 1 98 ? 12.817 -1.397 -2.776 1.00 96.19 98 PRO A C 1
ATOM 776 O O . PRO A 1 98 ? 13.488 -1.689 -3.763 1.00 96.19 98 PRO A O 1
ATOM 779 N N . PRO A 1 99 ? 13.045 -2.006 -1.589 1.00 96.19 99 PRO A N 1
ATOM 780 C CA . PRO A 1 99 ? 14.078 -3.036 -1.444 1.00 96.19 99 PRO A CA 1
ATOM 781 C C . PRO A 1 99 ? 13.815 -4.297 -2.278 1.00 96.19 99 PRO A C 1
ATOM 783 O O . PRO A 1 99 ? 14.759 -4.893 -2.787 1.00 96.19 99 PRO A O 1
ATOM 786 N N . GLU A 1 100 ? 12.550 -4.696 -2.440 1.00 95.56 100 GLU A N 1
ATOM 787 C CA . GLU A 1 100 ? 12.174 -5.831 -3.292 1.00 95.56 100 GLU A CA 1
ATOM 788 C C . GLU A 1 100 ? 12.386 -5.494 -4.773 1.00 95.56 100 GLU A C 1
ATOM 790 O O . GLU A 1 100 ? 12.982 -6.281 -5.511 1.00 95.56 100 GLU A O 1
ATOM 795 N N . PHE A 1 101 ? 11.974 -4.297 -5.202 1.00 97.19 101 PHE A N 1
ATOM 796 C CA . PHE A 1 101 ? 12.174 -3.840 -6.574 1.00 97.19 101 PHE A CA 1
ATOM 797 C C . PHE A 1 101 ? 13.655 -3.688 -6.926 1.00 97.19 101 PHE A C 1
ATOM 799 O O . PHE A 1 101 ? 14.049 -4.038 -8.034 1.00 97.19 101 PHE A O 1
ATOM 806 N N . ALA A 1 102 ? 14.502 -3.234 -5.999 1.00 95.81 102 ALA A N 1
ATOM 807 C CA . ALA A 1 102 ? 15.937 -3.089 -6.236 1.00 95.81 102 ALA A CA 1
ATOM 808 C C . ALA A 1 102 ? 16.606 -4.404 -6.687 1.00 95.81 102 ALA A C 1
ATOM 810 O O 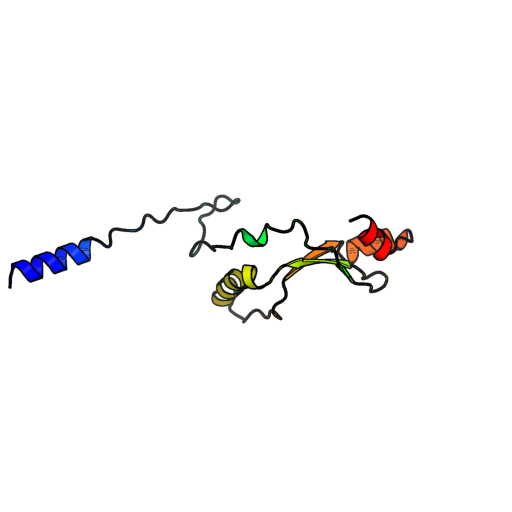. ALA A 1 102 ? 17.524 -4.381 -7.510 1.00 95.81 102 ALA A O 1
ATOM 811 N N . VAL A 1 103 ? 16.118 -5.554 -6.203 1.00 96.38 103 VAL A N 1
ATOM 812 C CA . VAL A 1 103 ? 16.580 -6.879 -6.648 1.00 96.38 103 VAL A CA 1
ATOM 813 C C . VAL A 1 103 ? 16.212 -7.113 -8.115 1.00 96.38 103 VAL A C 1
ATOM 815 O O . VAL A 1 103 ? 17.066 -7.516 -8.901 1.00 96.38 103 VAL A O 1
ATOM 818 N N . LEU A 1 104 ? 14.977 -6.803 -8.513 1.00 94.88 104 LEU A N 1
ATOM 819 C CA . LEU A 1 104 ? 14.508 -6.944 -9.897 1.00 94.88 104 LEU A CA 1
ATOM 820 C C . LEU A 1 104 ? 15.212 -5.962 -10.847 1.00 94.88 104 LEU A C 1
ATOM 822 O O . LEU A 1 104 ? 15.659 -6.346 -11.929 1.00 94.88 104 LEU A O 1
ATOM 826 N N . ALA A 1 105 ? 15.388 -4.715 -10.410 1.00 95.69 105 ALA A N 1
ATOM 827 C CA . ALA A 1 105 ? 16.080 -3.670 -11.156 1.00 95.69 105 ALA A CA 1
ATOM 828 C C . ALA A 1 105 ? 17.538 -4.047 -11.458 1.00 95.69 105 ALA A C 1
ATOM 830 O O . ALA A 1 105 ? 18.040 -3.757 -12.543 1.00 95.69 105 ALA A O 1
ATOM 831 N N . SER A 1 106 ? 18.210 -4.757 -10.541 1.00 95.50 106 SER A N 1
ATOM 832 C CA . SER A 1 106 ? 19.574 -5.260 -10.767 1.00 95.50 106 SER A CA 1
ATOM 833 C C . SER A 1 106 ? 19.672 -6.265 -11.924 1.00 95.50 106 SER A C 1
ATOM 835 O O . SER A 1 106 ? 20.734 -6.401 -12.529 1.00 95.50 106 SER A O 1
ATOM 837 N N . ALA A 1 107 ? 18.558 -6.921 -12.269 1.00 95.00 107 ALA A N 1
ATOM 838 C CA . ALA A 1 107 ? 18.428 -7.815 -13.415 1.00 95.00 107 ALA A CA 1
ATOM 839 C C . ALA A 1 107 ? 17.891 -7.110 -14.679 1.00 95.00 107 ALA A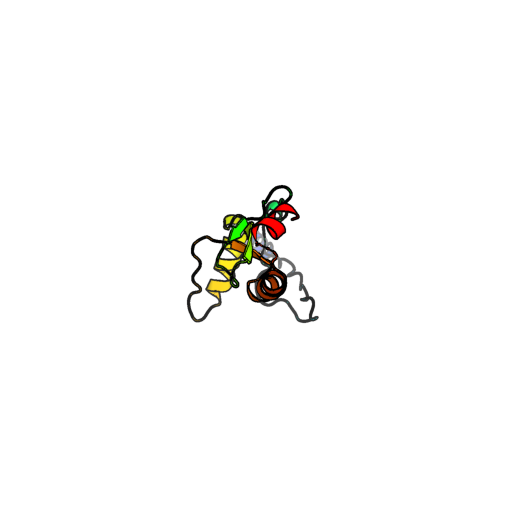 C 1
ATOM 841 O O . ALA A 1 107 ? 17.632 -7.770 -15.683 1.00 95.00 107 ALA A O 1
ATOM 842 N N . GLY A 1 108 ? 17.723 -5.783 -14.647 1.00 95.50 108 GLY A N 1
ATOM 843 C CA . GLY A 1 108 ? 17.235 -4.989 -15.777 1.00 95.50 108 GLY A CA 1
ATOM 844 C C . GLY A 1 108 ? 15.711 -4.936 -15.924 1.00 95.50 108 GLY A C 1
ATOM 845 O O . GLY A 1 108 ? 15.234 -4.462 -16.952 1.00 95.50 108 GLY A O 1
ATOM 846 N N . VAL A 1 109 ? 14.948 -5.400 -14.928 1.00 96.19 109 VAL A N 1
ATOM 847 C CA . VAL A 1 109 ? 13.477 -5.313 -14.927 1.00 96.19 109 VAL A CA 1
ATOM 848 C C . VAL A 1 109 ? 13.030 -3.891 -14.574 1.00 96.19 109 VAL A C 1
ATOM 850 O O . VAL A 1 109 ? 13.519 -3.303 -13.607 1.00 96.19 109 VAL A O 1
ATOM 853 N N . THR A 1 110 ? 12.083 -3.333 -15.330 1.00 96.44 110 THR A N 1
ATOM 854 C CA . THR A 1 110 ? 11.487 -2.015 -15.056 1.00 96.44 110 THR A CA 1
ATOM 855 C C . THR A 1 110 ? 10.233 -2.133 -14.190 1.00 96.44 110 THR A C 1
ATOM 857 O O . THR A 1 110 ? 9.584 -3.176 -14.156 1.00 96.44 110 THR A O 1
ATOM 860 N N . ILE A 1 111 ? 9.860 -1.061 -13.479 1.00 96.69 111 ILE A N 1
ATOM 861 C CA . ILE A 1 111 ? 8.622 -1.068 -12.680 1.00 96.69 111 ILE A CA 1
ATOM 862 C C . ILE A 1 111 ? 7.371 -1.177 -13.566 1.00 96.69 111 ILE A C 1
ATOM 864 O O . ILE A 1 111 ? 6.410 -1.822 -13.165 1.00 96.69 111 ILE A O 1
ATOM 868 N N . GLU A 1 112 ? 7.435 -0.639 -14.785 1.00 96.31 112 GLU A N 1
ATOM 869 C CA . GLU A 1 112 ? 6.405 -0.779 -15.822 1.00 96.31 112 GLU A CA 1
ATOM 870 C C . GLU A 1 112 ? 6.188 -2.251 -16.186 1.00 96.31 112 GLU A C 1
ATOM 872 O O . GLU A 1 112 ? 5.069 -2.743 -16.120 1.00 96.31 112 GLU A O 1
ATOM 877 N N . GLN A 1 113 ? 7.265 -3.011 -16.419 1.00 95.50 113 GLN A N 1
ATOM 878 C CA . GLN A 1 113 ? 7.166 -4.451 -16.683 1.00 95.50 113 GLN A CA 1
ATOM 879 C C . GLN A 1 113 ? 6.555 -5.231 -15.516 1.00 95.50 113 GLN A C 1
ATOM 881 O O . GLN A 1 113 ? 5.894 -6.242 -15.737 1.00 95.50 113 GLN A O 1
ATOM 886 N N . VAL A 1 114 ? 6.794 -4.795 -14.275 1.00 95.19 114 VAL A N 1
ATOM 887 C CA . VAL A 1 114 ? 6.181 -5.402 -13.083 1.00 95.19 114 VAL A CA 1
ATOM 888 C C . VAL A 1 114 ? 4.690 -5.064 -13.015 1.00 95.19 114 VAL A C 1
ATOM 890 O O . VAL A 1 114 ? 3.887 -5.934 -12.694 1.00 95.19 114 VAL A O 1
ATOM 893 N N . ASN A 1 115 ? 4.321 -3.823 -13.322 1.00 95.62 115 ASN A N 1
ATOM 894 C CA . ASN A 1 115 ? 2.938 -3.357 -13.342 1.00 95.62 115 ASN A CA 1
ATOM 895 C C . ASN A 1 115 ? 2.118 -4.032 -14.460 1.00 95.62 115 ASN A C 1
ATOM 897 O O . ASN A 1 115 ? 0.982 -4.427 -14.226 1.00 95.62 115 ASN A O 1
ATOM 901 N N . ASP A 1 116 ? 2.712 -4.248 -15.636 1.00 95.00 116 ASP A N 1
ATOM 902 C CA . ASP A 1 116 ? 2.069 -4.884 -16.796 1.00 95.00 116 ASP A CA 1
ATOM 903 C C . ASP A 1 116 ? 1.638 -6.341 -16.552 1.00 95.00 116 ASP A C 1
ATOM 905 O O . ASP A 1 116 ? 0.729 -6.843 -17.219 1.00 95.00 116 ASP A O 1
ATOM 909 N N . ILE A 1 117 ? 2.299 -7.042 -15.624 1.00 92.44 117 ILE A N 1
ATOM 910 C CA . ILE A 1 117 ? 2.018 -8.451 -15.296 1.00 92.44 117 ILE A CA 1
ATOM 911 C C . ILE A 1 117 ? 1.213 -8.637 -14.000 1.00 92.44 117 ILE A C 1
ATOM 913 O O . ILE A 1 117 ? 0.940 -9.783 -13.632 1.00 92.44 117 ILE A O 1
ATOM 917 N N . ALA A 1 118 ? 0.890 -7.547 -13.297 1.00 86.31 118 ALA A N 1
ATOM 918 C CA . ALA A 1 118 ? 0.187 -7.553 -12.013 1.00 86.31 118 ALA A CA 1
ATOM 919 C C . ALA A 1 118 ? -1.341 -7.593 -12.194 1.00 86.31 118 ALA A C 1
ATOM 921 O O . ALA A 1 118 ? -1.987 -8.422 -11.507 1.00 86.31 118 ALA A O 1
#

Foldseek 3Di:
DVVVVVVVVVVVVVPPDPPPPFDADPVRHTDDDDDDDFDCVQVVCPPQAWDWDDDQLQIFIKTWTQLVRVVSVLVVVQVPDPDGDDDPRTDMDTPQGSVNSNVVVVVVDDSVNVRVVD

InterPro domains:
  IPR054498 Swiss Army Knife, 2H phosphoesterase domain [PF22547] (59-117)

Sequence (118 aa):
MLKLILLLITLLYCFVDAKQVHYKTPLGVDYQGPVLKISRKILNTKKVPFVEHPAGNNSWLGMSVDFKYIKPVFEELNSTATTPLLNRGESHITVVSPPEFAVLASAGVTIEQVNDIA

Radius of gyration: 24.31 Å; chains: 1; bounding box: 68×29×60 Å